Protein AF-A0A847J5F2-F1 (afdb_monomer_lite)

Sequence (152 aa):
MLRPFLDWPKARLVATLSARGATWIEDPSNRDPRFERARFRAAMPMLAELGLDRDRLVATAAAMGRAAAALEREVDALLSRAFVHPAGFLRIAVEDYAASAEEIRLRAAARAIADLGGEAYGPRLAGLEAIDAELTAAGTTAVVRTLGGVRI

Structure (mmCIF, N/CA/C/O backbone):
data_AF-A0A847J5F2-F1
#
_entry.id   AF-A0A847J5F2-F1
#
loop_
_atom_site.group_PDB
_atom_site.id
_atom_site.type_symbol
_atom_site.label_atom_id
_atom_site.label_alt_id
_atom_site.label_comp_id
_atom_site.label_asym_id
_atom_site.label_entity_id
_atom_site.label_seq_id
_atom_site.pdbx_PDB_ins_code
_atom_site.Cartn_x
_atom_site.Cartn_y
_atom_site.Cartn_z
_atom_site.occupancy
_atom_site.B_iso_or_equiv
_atom_site.auth_seq_id
_atom_site.auth_comp_id
_atom_site.auth_asym_id
_atom_site.auth_atom_id
_atom_site.pdbx_PDB_model_num
ATOM 1 N N . MET A 1 1 ? -9.705 -11.588 3.852 1.00 79.00 1 MET A N 1
ATOM 2 C CA . MET A 1 1 ? -10.208 -11.285 5.217 1.00 79.00 1 MET A CA 1
ATOM 3 C C . MET A 1 1 ? -11.349 -10.277 5.120 1.00 79.00 1 MET A C 1
ATOM 5 O O . MET A 1 1 ? -11.181 -9.291 4.417 1.00 79.00 1 MET A O 1
ATOM 9 N N . LEU A 1 2 ? -12.482 -10.501 5.798 1.00 88.44 2 LEU A N 1
ATOM 10 C CA . LEU A 1 2 ? -13.635 -9.581 5.817 1.00 88.44 2 LEU A CA 1
ATOM 11 C C . LEU A 1 2 ? -13.633 -8.707 7.084 1.00 88.44 2 LEU A C 1
ATOM 13 O O . LEU A 1 2 ? -13.210 -9.167 8.143 1.00 88.44 2 LEU A O 1
ATOM 17 N N . ARG A 1 3 ? -14.114 -7.456 6.991 1.00 90.25 3 ARG A N 1
ATOM 18 C CA . ARG A 1 3 ? -14.220 -6.505 8.122 1.00 90.25 3 ARG A CA 1
ATOM 19 C C . ARG A 1 3 ? -15.639 -5.906 8.243 1.00 90.25 3 ARG A C 1
ATOM 21 O O . ARG A 1 3 ? -15.809 -4.708 8.046 1.00 90.25 3 ARG A O 1
ATOM 28 N N . PRO A 1 4 ? -16.666 -6.710 8.571 1.00 91.81 4 PRO A N 1
ATOM 29 C CA . PRO A 1 4 ? -18.079 -6.308 8.476 1.00 91.81 4 PRO A CA 1
ATOM 30 C C . PRO A 1 4 ? -18.499 -5.164 9.416 1.00 91.81 4 PRO A C 1
ATOM 32 O O . PRO A 1 4 ? -19.484 -4.484 9.153 1.00 91.81 4 PRO A O 1
ATOM 35 N N . PHE A 1 5 ? -17.759 -4.931 10.503 1.00 91.00 5 PHE A N 1
ATOM 36 C CA . PHE A 1 5 ? -18.062 -3.881 11.484 1.00 91.00 5 PHE A CA 1
ATOM 37 C C . PHE A 1 5 ? -17.160 -2.647 11.363 1.00 91.00 5 PHE A C 1
ATOM 39 O O . PHE A 1 5 ? -17.134 -1.834 12.283 1.00 91.00 5 PHE A O 1
ATOM 46 N N . LEU A 1 6 ? -16.400 -2.505 10.270 1.00 87.88 6 LEU A N 1
ATOM 47 C CA . LEU A 1 6 ? -15.436 -1.409 10.116 1.00 87.88 6 LEU A CA 1
ATOM 48 C C . LEU A 1 6 ? -16.101 -0.027 10.227 1.00 87.88 6 LEU A C 1
ATOM 50 O O . LEU A 1 6 ? -15.582 0.852 10.912 1.00 87.88 6 LEU A O 1
ATOM 54 N N . ASP A 1 7 ? -17.286 0.117 9.636 1.00 86.56 7 ASP A N 1
ATOM 55 C CA . ASP A 1 7 ? -18.031 1.380 9.611 1.00 86.56 7 ASP A CA 1
ATOM 56 C C . ASP A 1 7 ? -18.902 1.597 10.860 1.00 86.56 7 ASP A C 1
ATOM 58 O O . ASP A 1 7 ? -19.548 2.634 11.019 1.00 86.56 7 ASP A O 1
ATOM 62 N N . TRP A 1 8 ? -18.929 0.634 11.787 1.00 88.88 8 TRP A N 1
ATOM 63 C CA . TRP A 1 8 ? -19.791 0.684 12.964 1.00 88.88 8 TRP A CA 1
ATOM 64 C C . TRP A 1 8 ? -19.041 1.297 14.153 1.00 88.88 8 TRP A C 1
ATOM 66 O O . TRP A 1 8 ? -18.020 0.759 14.592 1.00 88.88 8 TRP A O 1
ATOM 76 N N . PRO A 1 9 ? -19.537 2.399 14.748 1.00 87.31 9 PRO A N 1
ATOM 77 C CA . PRO A 1 9 ? -18.950 2.936 15.970 1.00 87.31 9 PRO A CA 1
ATOM 78 C C . PRO A 1 9 ? -19.018 1.917 17.114 1.00 87.31 9 PRO A C 1
ATOM 80 O O . PRO A 1 9 ? -20.039 1.251 17.300 1.00 87.31 9 PRO A O 1
ATOM 83 N N . LYS A 1 10 ? -17.978 1.866 17.962 1.00 88.69 10 LYS A N 1
ATOM 84 C CA . LYS A 1 10 ? -17.951 0.983 19.146 1.00 88.69 10 LYS A CA 1
ATOM 85 C C . LYS A 1 10 ? -19.187 1.174 20.033 1.00 88.69 10 LYS A C 1
ATOM 87 O O . LYS A 1 10 ? -19.755 0.190 20.491 1.00 88.69 10 LYS A O 1
ATOM 92 N N . ALA A 1 11 ? -19.625 2.419 20.235 1.00 90.81 11 ALA A N 1
ATOM 93 C CA . ALA A 1 11 ? -20.806 2.732 21.040 1.00 90.81 11 ALA A CA 1
ATOM 94 C C . ALA A 1 11 ? -22.076 2.027 20.527 1.00 90.81 11 ALA A C 1
ATOM 96 O O . ALA A 1 11 ? -22.857 1.512 21.322 1.00 90.81 11 ALA A O 1
ATOM 97 N N . ARG A 1 12 ? -22.242 1.919 19.200 1.00 93.50 12 ARG A N 1
ATOM 98 C CA . ARG A 1 12 ? -23.368 1.205 18.582 1.00 93.50 12 ARG A CA 1
ATOM 99 C C . ARG A 1 12 ? -23.299 -0.298 18.848 1.00 93.50 12 ARG A C 1
ATOM 101 O O . ARG A 1 12 ? -24.325 -0.910 19.139 1.00 93.50 12 ARG A O 1
ATOM 108 N N . LEU A 1 13 ? -22.103 -0.885 18.782 1.00 93.75 13 LEU A N 1
ATOM 109 C CA . LEU A 1 13 ? -21.893 -2.303 19.091 1.00 93.75 13 LEU A CA 1
ATOM 110 C C . LEU A 1 13 ? -22.215 -2.599 20.564 1.00 93.75 13 LEU A C 1
ATOM 112 O O . LEU A 1 13 ? -22.959 -3.533 20.846 1.00 93.75 13 LEU A O 1
ATOM 116 N N . VAL A 1 14 ? -21.736 -1.756 21.484 1.00 93.62 14 VAL A N 1
ATOM 117 C CA . VAL A 1 14 ? -22.019 -1.869 22.925 1.00 93.62 14 VAL A CA 1
ATOM 118 C C . VAL A 1 14 ? -23.520 -1.764 23.199 1.00 93.62 14 VAL A C 1
ATOM 120 O O . VAL A 1 14 ? -24.080 -2.656 23.824 1.00 93.62 14 VAL A O 1
ATOM 123 N N . ALA A 1 15 ? -24.198 -0.744 22.661 1.00 94.69 15 ALA A N 1
ATOM 124 C CA . ALA A 1 15 ? -25.644 -0.581 22.830 1.00 94.69 15 ALA A CA 1
ATOM 125 C C . ALA A 1 15 ? -26.440 -1.796 22.312 1.00 94.69 15 ALA A C 1
ATOM 127 O O . ALA A 1 15 ? -27.415 -2.217 22.932 1.00 94.69 15 ALA A O 1
ATOM 128 N N . THR A 1 16 ? -25.992 -2.395 21.205 1.00 95.88 16 THR A N 1
ATOM 129 C CA . THR A 1 16 ? -26.611 -3.590 20.609 1.00 95.88 16 THR A CA 1
ATOM 130 C C . THR A 1 16 ? -26.480 -4.822 21.508 1.00 95.88 16 THR A C 1
ATOM 132 O O . THR A 1 16 ? -27.432 -5.599 21.605 1.00 95.88 16 THR A O 1
ATOM 135 N N . LEU A 1 17 ? -25.320 -5.009 22.150 1.00 95.69 17 LEU A N 1
ATOM 136 C CA . LEU A 1 17 ? -25.081 -6.106 23.094 1.00 95.69 17 LEU A CA 1
ATOM 137 C C . LEU A 1 17 ? -25.862 -5.899 24.394 1.00 95.69 17 LEU A C 1
ATOM 139 O O . LEU A 1 17 ? -26.549 -6.818 24.836 1.00 95.69 17 LEU A O 1
ATOM 143 N N . SER A 1 18 ? -25.848 -4.679 24.939 1.00 95.25 18 SER A N 1
ATOM 144 C CA . SER A 1 18 ? -26.609 -4.328 26.142 1.00 95.25 18 SER A CA 1
ATOM 145 C C . SER A 1 18 ? -28.110 -4.558 25.961 1.00 95.25 18 SER A C 1
ATOM 147 O O . SER A 1 18 ? -28.737 -5.179 26.812 1.00 95.25 18 SER A O 1
ATOM 149 N N . ALA A 1 19 ? -28.686 -4.143 24.826 1.00 97.12 19 ALA A N 1
ATOM 150 C CA . ALA A 1 19 ? -30.103 -4.368 24.519 1.00 97.12 19 ALA A CA 1
ATOM 151 C C . ALA A 1 19 ? -30.478 -5.858 24.403 1.00 97.12 19 ALA A C 1
ATOM 153 O O . ALA A 1 19 ? -31.644 -6.214 24.537 1.00 97.12 19 ALA A O 1
ATOM 154 N N . ARG A 1 20 ? -29.496 -6.731 24.152 1.00 96.94 20 ARG A N 1
ATOM 155 C CA . ARG A 1 20 ? -29.661 -8.190 24.083 1.00 96.94 20 ARG A CA 1
ATOM 156 C C . ARG A 1 20 ? -29.317 -8.901 25.395 1.00 96.94 20 ARG A C 1
ATOM 158 O O . ARG A 1 20 ? -29.372 -10.124 25.431 1.00 96.94 20 ARG A O 1
ATOM 165 N N . GLY A 1 21 ? -28.922 -8.168 26.439 1.00 96.50 21 GLY A N 1
ATOM 166 C CA . GLY A 1 21 ? -28.442 -8.755 27.693 1.00 96.50 21 GLY A CA 1
ATOM 167 C C . GLY A 1 21 ? -27.151 -9.568 27.540 1.00 96.50 21 GLY A C 1
ATOM 168 O O . GLY A 1 21 ? -26.841 -10.388 28.399 1.00 96.50 21 GLY A O 1
ATOM 169 N N . ALA A 1 22 ? -26.403 -9.374 26.449 1.00 96.00 22 ALA A N 1
ATOM 170 C CA . ALA A 1 22 ? -25.159 -10.088 26.199 1.00 96.00 22 ALA A CA 1
ATOM 171 C C . ALA A 1 22 ? -23.996 -9.400 26.925 1.00 96.00 22 ALA A C 1
ATOM 173 O O . ALA A 1 22 ? -23.774 -8.199 26.759 1.00 96.00 22 ALA A O 1
ATOM 174 N N . THR A 1 23 ? -23.230 -10.169 27.696 1.00 93.69 23 THR A N 1
ATOM 175 C CA . THR A 1 23 ? -21.992 -9.706 28.331 1.00 93.69 23 THR A CA 1
ATOM 176 C C . THR A 1 23 ? -20.790 -9.931 27.412 1.00 93.69 23 THR A C 1
ATOM 178 O O . THR A 1 23 ? -20.842 -10.709 26.458 1.00 93.69 23 THR A O 1
ATOM 181 N N . TRP A 1 24 ? -19.690 -9.227 27.675 1.00 92.00 24 TRP A N 1
ATOM 182 C CA . TRP A 1 24 ? -18.433 -9.380 26.944 1.00 92.00 24 TRP A CA 1
ATOM 183 C C . TRP A 1 24 ? -17.242 -9.301 27.895 1.00 92.00 24 TRP A C 1
ATOM 185 O O . TRP A 1 24 ? -17.337 -8.767 29.000 1.00 92.00 24 TRP A O 1
ATOM 195 N N . ILE A 1 25 ? -16.107 -9.825 27.441 1.00 93.44 25 ILE A N 1
ATOM 196 C CA . ILE A 1 25 ? -14.839 -9.780 28.169 1.00 93.44 25 ILE A CA 1
ATOM 197 C C . ILE A 1 25 ? -14.082 -8.515 27.752 1.00 93.44 25 ILE A C 1
ATOM 199 O O . ILE A 1 25 ? -13.928 -8.243 26.558 1.00 93.44 25 ILE A O 1
ATOM 203 N N . GLU A 1 26 ? -13.591 -7.743 28.722 1.00 88.75 26 GLU A N 1
ATOM 204 C CA . GLU A 1 26 ? -12.630 -6.670 28.457 1.00 88.75 26 GLU A CA 1
ATOM 205 C C . GLU A 1 26 ? -11.201 -7.202 28.561 1.00 88.75 26 GLU A C 1
ATOM 207 O O . GLU A 1 26 ? -10.744 -7.571 29.638 1.00 88.75 26 GLU A O 1
ATOM 212 N N . ASP A 1 27 ? -10.478 -7.217 27.441 1.00 89.19 27 ASP A N 1
ATOM 213 C CA . ASP A 1 27 ? -9.054 -7.553 27.433 1.00 89.19 27 ASP A CA 1
ATOM 214 C C . ASP A 1 27 ? -8.226 -6.389 28.032 1.00 89.19 27 ASP A C 1
ATOM 216 O O . ASP A 1 27 ? -8.287 -5.276 27.480 1.00 89.19 27 ASP A O 1
ATOM 220 N N . PRO A 1 28 ? -7.443 -6.617 29.112 1.00 87.75 28 PRO A N 1
ATOM 221 C CA . PRO A 1 28 ? -6.591 -5.608 29.749 1.00 87.75 28 PRO A CA 1
ATOM 222 C C . PRO A 1 28 ? -5.591 -4.933 28.802 1.00 87.75 28 PRO A C 1
ATOM 224 O O . PRO A 1 28 ? -5.281 -3.752 28.977 1.00 87.75 28 PRO A O 1
ATOM 227 N N . SER A 1 29 ? -5.132 -5.633 27.757 1.00 87.38 29 SER A N 1
ATOM 228 C CA . SER A 1 29 ? -4.183 -5.096 26.771 1.00 87.38 29 SER A CA 1
ATOM 229 C C . SER A 1 29 ? -4.726 -3.863 26.035 1.00 87.38 29 SER A C 1
ATOM 231 O O . SER A 1 29 ? -3.961 -3.009 25.587 1.00 87.38 29 SER A O 1
ATOM 233 N N . ASN A 1 30 ? -6.055 -3.692 25.978 1.00 86.50 30 ASN A N 1
ATOM 234 C CA . ASN A 1 30 ? -6.704 -2.532 25.361 1.00 86.50 30 ASN A CA 1
ATOM 235 C C . ASN A 1 30 ? -6.345 -1.189 26.007 1.00 86.50 30 ASN A C 1
ATOM 237 O O . ASN A 1 30 ? -6.601 -0.150 25.386 1.00 86.50 30 ASN A O 1
ATOM 241 N N . ARG A 1 31 ? -5.848 -1.208 27.249 1.00 87.56 31 ARG A N 1
ATOM 242 C CA . ARG A 1 31 ? -5.492 -0.023 28.041 1.00 87.56 31 ARG A CA 1
ATOM 243 C C . ARG A 1 31 ? -4.013 -0.000 28.440 1.00 87.56 31 ARG A C 1
ATOM 245 O O . ARG A 1 31 ? -3.600 0.917 29.139 1.00 87.56 31 ARG A O 1
ATOM 252 N N . ASP A 1 32 ? -3.223 -0.982 28.011 1.00 94.00 32 ASP A N 1
ATOM 253 C CA . ASP A 1 32 ? -1.821 -1.107 28.403 1.00 94.00 32 ASP A CA 1
ATOM 254 C C . ASP A 1 32 ? -0.919 -0.199 27.536 1.00 94.00 32 ASP A C 1
ATOM 256 O O . ASP A 1 32 ? -0.785 -0.440 26.331 1.00 94.00 32 ASP A O 1
ATOM 260 N N . PRO A 1 33 ? -0.269 0.832 28.117 1.00 92.69 33 PRO A N 1
ATOM 261 C CA . PRO A 1 33 ? 0.509 1.831 27.377 1.00 92.69 33 PRO A CA 1
ATOM 262 C C . PRO A 1 33 ? 1.788 1.276 26.728 1.00 92.69 33 PRO A C 1
ATOM 264 O O . PRO A 1 33 ? 2.424 1.973 25.927 1.00 92.69 33 PRO A O 1
ATOM 267 N N . ARG A 1 34 ? 2.171 0.025 27.024 1.00 93.94 34 ARG A N 1
ATOM 268 C CA . ARG A 1 34 ? 3.238 -0.672 26.292 1.00 93.94 34 ARG A CA 1
ATOM 269 C C . ARG A 1 34 ? 2.871 -0.856 24.819 1.00 93.94 34 ARG A C 1
ATOM 271 O O . ARG A 1 34 ? 3.758 -0.807 23.968 1.00 93.94 34 ARG A O 1
ATOM 278 N N . PHE A 1 35 ? 1.580 -0.986 24.505 1.00 92.19 35 PHE A N 1
ATOM 279 C CA . PHE A 1 35 ? 1.091 -1.129 23.137 1.00 92.19 35 PHE A CA 1
ATOM 280 C C . PHE A 1 35 ? 0.749 0.224 22.511 1.00 92.19 35 PHE A C 1
ATOM 282 O O . PHE A 1 35 ? -0.001 1.032 23.061 1.00 92.19 35 PHE A O 1
ATOM 289 N N . GLU A 1 36 ? 1.236 0.441 21.292 1.00 92.75 36 GLU A N 1
ATOM 290 C CA . GLU A 1 36 ? 1.036 1.680 20.539 1.00 92.75 36 GLU A CA 1
ATOM 291 C C . GLU A 1 36 ? -0.447 2.037 20.367 1.00 92.75 36 GLU A C 1
ATOM 293 O O . GLU A 1 36 ? -0.851 3.173 20.608 1.00 92.75 36 GLU A O 1
ATOM 298 N N . ARG A 1 37 ? -1.294 1.048 20.059 1.00 90.75 37 ARG A N 1
ATOM 299 C CA . ARG A 1 37 ? -2.742 1.246 19.904 1.00 90.75 37 ARG A CA 1
ATOM 300 C C . ARG A 1 37 ? -3.411 1.814 21.161 1.00 90.75 37 ARG A C 1
ATOM 302 O O . ARG A 1 37 ? -4.334 2.621 21.037 1.00 90.75 37 ARG A O 1
ATOM 309 N N . ALA A 1 38 ? -2.982 1.394 22.352 1.00 92.75 38 ALA A N 1
ATOM 310 C CA . ALA A 1 38 ? -3.517 1.918 23.606 1.00 92.75 38 ALA A CA 1
ATOM 311 C C . ALA A 1 38 ? -3.082 3.375 23.816 1.00 92.75 38 ALA A C 1
ATOM 313 O O . ALA A 1 38 ? -3.920 4.213 24.151 1.00 92.75 38 ALA A O 1
ATOM 314 N N . ARG A 1 39 ? -1.815 3.697 23.515 1.00 93.88 39 ARG A N 1
ATOM 315 C CA . ARG A 1 39 ? -1.301 5.077 23.557 1.00 93.88 39 ARG A CA 1
ATOM 316 C C . ARG A 1 39 ? -2.063 6.002 22.607 1.00 93.88 39 ARG A C 1
ATOM 318 O O . ARG A 1 39 ? -2.529 7.051 23.035 1.00 93.88 39 ARG A O 1
ATOM 325 N N . PHE A 1 40 ? -2.272 5.592 21.354 1.00 92.00 40 PHE A N 1
ATOM 326 C CA . PHE A 1 40 ? -3.041 6.382 20.383 1.00 92.00 40 PHE A CA 1
ATOM 327 C C . PHE A 1 40 ? -4.495 6.586 20.811 1.00 92.00 40 PHE A C 1
ATOM 329 O O . PHE A 1 40 ? -5.023 7.686 20.674 1.00 92.00 40 PHE A O 1
ATOM 336 N N . ARG A 1 41 ? -5.154 5.558 21.367 1.00 89.56 41 ARG A N 1
ATOM 337 C CA . ARG A 1 41 ? -6.506 5.725 21.929 1.00 89.56 41 ARG A CA 1
ATOM 338 C C . ARG A 1 41 ? -6.533 6.751 23.054 1.00 89.56 41 ARG A C 1
ATOM 340 O O . ARG A 1 41 ? -7.451 7.563 23.081 1.00 89.56 41 ARG A O 1
ATOM 347 N N . ALA A 1 42 ? -5.566 6.693 23.966 1.00 92.19 42 ALA A N 1
ATOM 348 C CA . ALA A 1 42 ? -5.477 7.629 25.081 1.00 92.19 42 ALA A CA 1
ATOM 349 C C . ALA A 1 42 ? -5.212 9.068 24.605 1.00 92.19 42 ALA A C 1
ATOM 351 O O . ALA A 1 42 ? -5.760 10.001 25.177 1.00 92.19 42 ALA A O 1
ATOM 352 N N . ALA A 1 43 ? -4.438 9.242 23.529 1.00 93.56 43 ALA A N 1
ATOM 353 C CA . ALA A 1 43 ? -4.149 10.544 22.927 1.00 93.56 43 ALA A CA 1
ATOM 354 C C . ALA A 1 43 ? -5.284 11.101 22.043 1.00 93.56 43 ALA A C 1
ATOM 356 O O . ALA A 1 43 ? -5.262 12.280 21.697 1.00 93.56 43 ALA A O 1
ATOM 357 N N . MET A 1 44 ? -6.276 10.286 21.668 1.00 91.56 44 MET A N 1
ATOM 358 C CA . MET A 1 44 ? -7.322 10.673 20.713 1.00 91.56 44 MET A CA 1
ATOM 359 C C . MET A 1 44 ? -8.126 11.925 21.113 1.00 91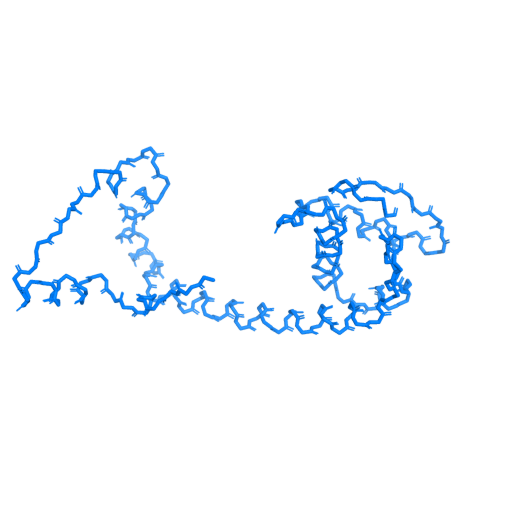.56 44 MET A C 1
ATOM 361 O O . MET A 1 44 ? -8.401 12.725 20.223 1.00 91.56 44 MET A O 1
ATOM 365 N N . PRO A 1 45 ? -8.486 12.154 22.395 1.00 93.25 45 PRO A N 1
ATOM 366 C CA . PRO A 1 45 ? -9.159 13.391 22.797 1.00 93.25 45 PRO A CA 1
ATOM 367 C C . PRO A 1 45 ? -8.320 14.642 22.498 1.00 93.25 45 PRO A C 1
ATOM 369 O O . PRO A 1 45 ? -8.818 15.575 21.881 1.00 93.25 45 PRO A O 1
ATOM 372 N N . MET A 1 46 ? -7.025 14.615 22.829 1.00 95.69 46 MET A N 1
ATOM 373 C CA . MET A 1 46 ? -6.092 15.712 22.541 1.00 95.69 46 MET A CA 1
ATOM 374 C C . MET A 1 46 ? -5.91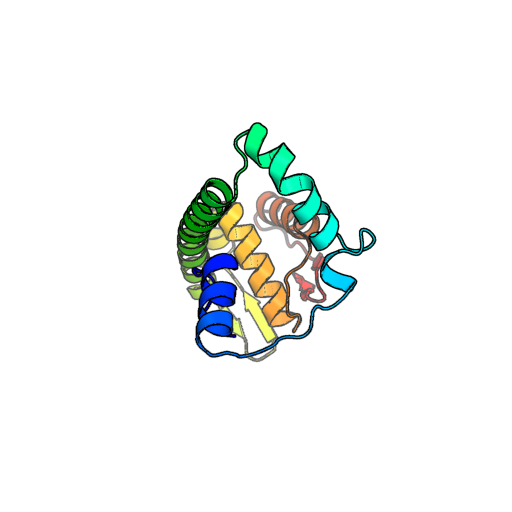4 15.923 21.029 1.00 95.69 46 MET A C 1
ATOM 376 O O . MET A 1 46 ? -5.872 17.051 20.551 1.00 95.69 46 MET A O 1
ATOM 380 N N . LEU A 1 47 ? -5.835 14.842 20.246 1.00 93.88 47 LEU A N 1
ATOM 381 C CA . LEU A 1 47 ? -5.770 14.937 18.784 1.00 93.88 47 LEU A CA 1
ATOM 382 C C . LEU A 1 47 ? -7.054 15.538 18.193 1.00 93.88 47 LEU A C 1
ATOM 384 O O . LEU A 1 47 ? -6.979 16.322 17.248 1.00 93.88 47 LEU A O 1
ATOM 388 N N . ALA A 1 48 ? -8.217 15.218 18.762 1.00 94.31 48 ALA A N 1
ATOM 389 C CA . ALA A 1 48 ? -9.492 15.783 18.336 1.00 94.31 48 ALA A CA 1
ATOM 390 C C . ALA A 1 48 ? -9.565 17.300 18.583 1.00 94.31 48 ALA A C 1
ATOM 392 O O . ALA A 1 48 ? -10.054 18.020 17.717 1.00 94.31 48 ALA A O 1
ATOM 393 N N . GLU A 1 49 ? -9.008 17.803 19.691 1.00 95.12 49 GLU A N 1
ATOM 394 C CA . GLU A 1 49 ? -8.887 19.251 19.951 1.00 95.12 49 GLU A CA 1
ATOM 395 C C . GLU A 1 49 ? -8.029 19.971 18.895 1.00 95.12 49 GLU A C 1
ATOM 397 O O . GLU A 1 49 ? -8.280 21.129 18.568 1.00 95.12 49 GLU A O 1
ATOM 402 N N . LEU A 1 50 ? -7.064 19.266 18.296 1.00 94.50 50 LEU A N 1
ATOM 403 C CA . LEU A 1 50 ? -6.240 19.750 17.182 1.00 94.50 50 LEU A CA 1
ATOM 404 C C . LEU A 1 50 ? -6.887 19.517 15.801 1.00 94.50 50 LEU A C 1
ATOM 406 O O . LEU A 1 50 ? -6.262 19.749 14.764 1.00 94.50 50 LEU A O 1
ATOM 410 N N . GLY A 1 51 ? -8.132 19.036 15.762 1.00 92.62 51 GLY A N 1
ATOM 411 C CA . GLY A 1 51 ? -8.873 18.760 14.534 1.00 92.62 51 GLY A CA 1
ATOM 412 C C . GLY A 1 51 ? -8.466 17.467 13.823 1.00 92.62 51 GLY A C 1
ATOM 413 O O . GLY A 1 51 ? -8.739 17.336 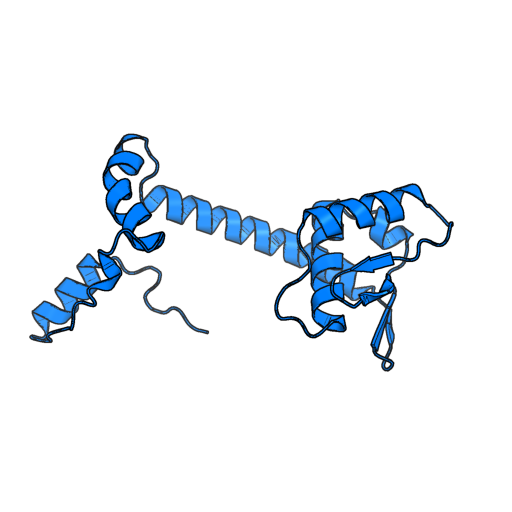12.630 1.00 92.62 51 GLY A O 1
ATOM 414 N N . LEU A 1 52 ? -7.812 16.527 14.513 1.00 93.06 52 LEU A N 1
ATOM 415 C CA . LEU A 1 52 ? -7.503 15.165 14.054 1.00 93.06 52 LEU A CA 1
ATOM 416 C C . LEU A 1 52 ? -8.442 14.147 14.716 1.00 93.06 52 LEU A C 1
ATOM 418 O O . LEU A 1 52 ? -8.011 13.164 15.321 1.00 93.06 52 LEU A O 1
ATOM 422 N N . ASP A 1 53 ? -9.743 14.406 14.628 1.00 91.75 53 ASP A N 1
ATOM 423 C CA . ASP A 1 53 ? -10.755 13.502 15.155 1.00 91.75 53 ASP A CA 1
ATOM 424 C C . ASP A 1 53 ? -10.911 12.224 14.308 1.00 91.75 53 ASP A C 1
ATOM 426 O O . ASP A 1 53 ? -10.356 12.060 13.214 1.00 91.75 53 ASP A O 1
ATOM 430 N N . ARG A 1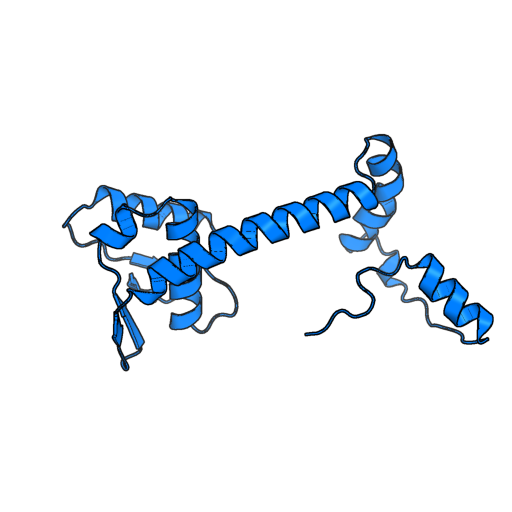 54 ? -11.700 11.285 14.839 1.00 87.12 54 ARG A N 1
ATOM 431 C CA . ARG A 1 54 ? -11.994 10.007 14.185 1.00 87.12 54 ARG A CA 1
ATOM 432 C C . ARG A 1 54 ? -12.571 10.192 12.783 1.00 87.12 54 ARG A C 1
ATOM 434 O O . ARG A 1 54 ? -12.178 9.452 11.884 1.00 87.12 54 ARG A O 1
ATOM 441 N N . ASP A 1 55 ? -13.522 11.101 12.609 1.00 88.75 55 ASP A N 1
ATOM 442 C CA . ASP A 1 55 ? -14.280 11.214 11.365 1.00 88.75 55 ASP A CA 1
ATOM 443 C C . ASP A 1 55 ? -13.392 11.788 10.257 1.00 88.75 55 ASP A C 1
ATOM 445 O O . ASP A 1 55 ? -13.399 11.277 9.134 1.00 88.75 55 ASP A O 1
ATOM 449 N N . ARG A 1 56 ? -12.517 12.745 10.592 1.00 92.00 56 ARG A N 1
ATOM 450 C CA . ARG A 1 56 ? -11.485 13.248 9.684 1.00 92.00 56 ARG A CA 1
ATOM 451 C C . ARG A 1 56 ? -10.479 12.166 9.308 1.00 92.00 56 ARG A C 1
ATOM 453 O O . ARG A 1 56 ? -10.192 12.008 8.125 1.00 92.00 56 ARG A O 1
ATOM 460 N N . LEU A 1 57 ? -9.981 11.385 10.271 1.00 91.12 57 LEU A N 1
ATOM 461 C CA . LEU A 1 57 ? -9.055 10.278 9.988 1.00 91.12 57 LEU A CA 1
ATOM 462 C C . LEU A 1 57 ? -9.690 9.218 9.074 1.00 91.12 57 LEU A C 1
ATOM 464 O O . LEU A 1 57 ? -9.039 8.735 8.147 1.00 91.12 57 LEU A O 1
ATOM 468 N N . VAL A 1 58 ? -10.967 8.885 9.289 1.00 90.38 58 VAL A N 1
ATOM 469 C CA . VAL A 1 58 ? -11.725 7.963 8.425 1.00 90.38 58 VAL A CA 1
ATOM 470 C C . VAL A 1 58 ? -11.902 8.546 7.021 1.00 90.38 58 VAL A C 1
ATOM 472 O O . VAL A 1 58 ? -11.651 7.847 6.038 1.00 90.38 58 VAL A O 1
ATOM 475 N N . ALA A 1 59 ? -12.277 9.822 6.902 1.00 92.44 59 ALA A N 1
ATOM 476 C CA . ALA A 1 59 ? -12.429 10.490 5.612 1.00 92.44 59 ALA A CA 1
ATOM 477 C C . ALA A 1 59 ? -11.103 10.550 4.834 1.00 92.44 59 ALA A C 1
ATOM 479 O O . ALA A 1 59 ? -11.076 10.249 3.637 1.00 92.44 59 ALA A O 1
ATOM 480 N N . THR A 1 60 ? -9.995 10.864 5.514 1.00 95.50 60 THR A N 1
ATOM 481 C CA . THR A 1 60 ? -8.645 10.835 4.938 1.00 95.50 60 THR A CA 1
ATOM 482 C C . THR A 1 60 ? -8.276 9.428 4.479 1.00 95.50 60 THR A C 1
ATOM 484 O O . THR A 1 60 ? -7.858 9.264 3.336 1.00 95.50 60 THR A O 1
ATOM 487 N N . ALA A 1 61 ? -8.495 8.399 5.303 1.00 93.88 61 ALA A N 1
ATOM 488 C CA . ALA A 1 61 ? -8.224 7.014 4.921 1.00 93.88 61 ALA A CA 1
ATOM 489 C C . ALA A 1 61 ? -9.038 6.585 3.687 1.00 93.88 61 ALA A C 1
ATOM 491 O O . ALA A 1 61 ? -8.497 5.951 2.783 1.00 93.88 61 ALA A O 1
ATOM 492 N N . ALA A 1 62 ? -10.312 6.979 3.596 1.00 93.44 62 ALA A N 1
ATOM 493 C CA . ALA A 1 62 ? -11.145 6.708 2.426 1.00 93.44 62 ALA A CA 1
ATOM 494 C C . ALA A 1 62 ? -10.642 7.439 1.168 1.00 93.44 62 ALA A C 1
ATOM 496 O O . ALA A 1 62 ? -10.629 6.860 0.080 1.00 93.44 62 ALA A O 1
ATOM 497 N N . ALA A 1 63 ? -10.210 8.698 1.296 1.00 97.06 63 ALA A N 1
ATOM 498 C CA . ALA A 1 63 ? -9.620 9.455 0.194 1.00 97.06 63 ALA A CA 1
ATOM 499 C C . ALA A 1 63 ? -8.300 8.833 -0.288 1.00 97.06 63 ALA A C 1
ATOM 501 O O . ALA A 1 63 ? -8.131 8.620 -1.489 1.00 97.06 63 ALA A O 1
ATOM 502 N N . MET A 1 64 ? -7.413 8.461 0.639 1.00 97.38 64 MET A N 1
ATOM 503 C CA . MET A 1 64 ? -6.166 7.758 0.330 1.00 97.38 64 MET A CA 1
ATOM 504 C C . MET A 1 64 ? -6.428 6.386 -0.294 1.00 97.38 64 MET A C 1
ATOM 506 O O . MET A 1 64 ? -5.738 6.012 -1.233 1.00 97.38 64 MET A O 1
ATOM 510 N N . GLY A 1 65 ? -7.458 5.664 0.157 1.00 96.19 65 GLY A N 1
ATOM 511 C CA . GLY A 1 65 ?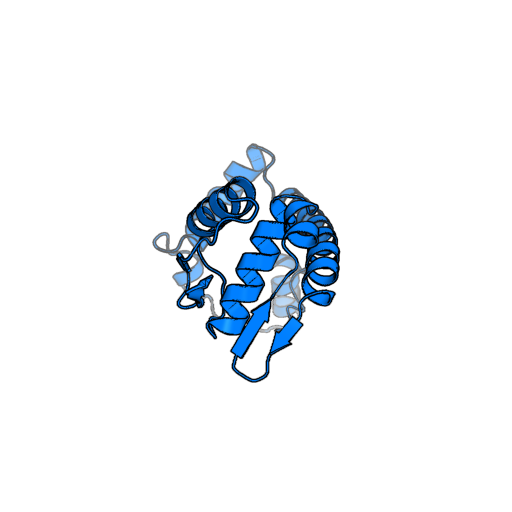 -7.878 4.401 -0.447 1.00 96.19 65 GLY A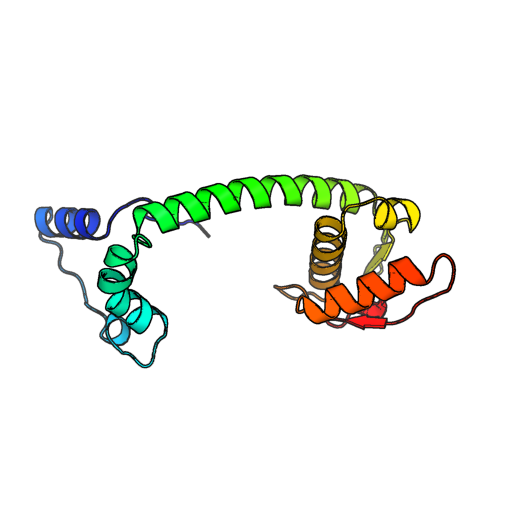 CA 1
ATOM 512 C C . GLY A 1 65 ? -8.306 4.558 -1.908 1.00 96.19 65 GLY A C 1
ATOM 513 O O . GLY A 1 65 ? -7.901 3.762 -2.751 1.00 96.19 65 GLY A O 1
ATOM 514 N N . ARG A 1 66 ? -9.061 5.616 -2.243 1.00 96.88 66 ARG A N 1
ATOM 515 C CA . ARG A 1 66 ? -9.417 5.925 -3.642 1.00 96.88 66 ARG A CA 1
ATOM 516 C C . ARG A 1 66 ? -8.193 6.273 -4.489 1.00 96.88 66 ARG A C 1
ATOM 518 O O . ARG A 1 66 ? -8.105 5.811 -5.623 1.00 96.88 66 ARG A O 1
ATOM 525 N N . ALA A 1 67 ? -7.266 7.064 -3.945 1.00 97.50 67 ALA A N 1
ATOM 526 C CA . ALA A 1 67 ? -6.022 7.414 -4.627 1.00 97.50 67 ALA A CA 1
ATOM 527 C C . ALA A 1 67 ? -5.147 6.174 -4.866 1.00 97.50 67 ALA A C 1
ATOM 529 O O . ALA A 1 67 ? -4.727 5.930 -5.993 1.00 97.50 67 ALA A O 1
ATOM 530 N N . ALA A 1 68 ? -4.959 5.339 -3.842 1.00 96.62 68 ALA A N 1
ATOM 531 C CA . ALA A 1 68 ? -4.234 4.080 -3.952 1.00 96.62 68 ALA A CA 1
ATOM 532 C C . ALA A 1 68 ? -4.864 3.167 -5.010 1.00 96.62 68 ALA A C 1
ATOM 534 O O . ALA A 1 68 ? -4.160 2.694 -5.888 1.00 96.62 68 ALA A O 1
ATOM 535 N N . ALA A 1 69 ? -6.190 2.999 -5.007 1.00 97.12 69 ALA A N 1
ATOM 536 C CA . ALA A 1 69 ? -6.880 2.197 -6.017 1.00 97.12 69 ALA A CA 1
ATOM 537 C C . ALA A 1 69 ? -6.713 2.738 -7.448 1.00 97.12 69 ALA A C 1
ATOM 539 O O . ALA A 1 69 ? -6.822 1.973 -8.401 1.00 97.12 69 ALA A O 1
ATOM 540 N N . ALA A 1 70 ? -6.496 4.046 -7.623 1.00 97.62 70 ALA A N 1
ATOM 541 C CA . ALA A 1 70 ? -6.167 4.617 -8.924 1.00 97.62 70 ALA A CA 1
ATOM 542 C C . ALA A 1 70 ? -4.737 4.276 -9.352 1.00 97.62 70 ALA A C 1
ATOM 544 O O . ALA A 1 70 ? -4.548 3.830 -10.477 1.00 97.62 70 ALA A O 1
ATOM 545 N N . LEU A 1 71 ? -3.771 4.409 -8.441 1.00 97.88 71 LEU A N 1
ATOM 546 C CA . LEU A 1 71 ? -2.377 4.038 -8.687 1.00 97.88 71 LEU A CA 1
ATOM 547 C C . LEU A 1 71 ? -2.232 2.542 -8.989 1.00 97.88 71 LEU A C 1
ATOM 549 O O . LEU A 1 71 ? -1.534 2.185 -9.929 1.00 97.88 71 LEU A O 1
ATOM 553 N N . GLU A 1 72 ? -2.939 1.670 -8.263 1.00 97.44 72 GLU A N 1
ATOM 554 C CA . GLU A 1 72 ? -2.891 0.221 -8.507 1.00 97.44 72 GLU A CA 1
ATOM 555 C C . GLU A 1 72 ? -3.338 -0.155 -9.927 1.00 97.44 72 GLU A C 1
ATOM 557 O O . GLU A 1 72 ? -2.773 -1.073 -10.509 1.00 97.44 72 GLU A O 1
ATOM 562 N N . ARG A 1 73 ? -4.277 0.584 -10.538 1.00 98.19 73 ARG A N 1
ATOM 563 C CA . ARG A 1 73 ? -4.664 0.334 -11.939 1.00 98.19 73 ARG A CA 1
ATOM 564 C C . ARG A 1 73 ? -3.533 0.625 -12.920 1.00 98.19 73 ARG A C 1
ATOM 566 O O . ARG A 1 73 ? -3.375 -0.102 -13.895 1.00 98.19 73 ARG A O 1
ATOM 573 N N . GLU A 1 74 ? -2.746 1.663 -12.665 1.00 98.25 74 GLU A N 1
ATOM 574 C CA . GLU A 1 74 ? -1.586 1.997 -13.496 1.00 98.25 74 GLU A CA 1
ATOM 575 C C . GLU A 1 74 ? -0.443 0.993 -13.278 1.00 98.25 74 GLU A C 1
ATOM 577 O O . GLU A 1 74 ? 0.223 0.590 -14.230 1.00 98.25 74 GLU A O 1
ATOM 582 N N . VAL A 1 75 ? -0.262 0.517 -12.040 1.00 98.12 75 VAL A N 1
ATOM 583 C CA . VAL A 1 75 ? 0.673 -0.577 -11.720 1.00 98.12 75 VAL A CA 1
ATOM 584 C C . VAL A 1 75 ? 0.268 -1.865 -12.442 1.00 98.12 75 VAL A C 1
ATOM 586 O O . VAL A 1 75 ? 1.117 -2.529 -13.041 1.00 98.12 75 VAL A O 1
ATOM 589 N N . ASP A 1 76 ? -1.023 -2.204 -12.438 1.00 98.00 76 ASP A N 1
ATOM 590 C CA . ASP A 1 76 ? -1.574 -3.331 -13.193 1.00 98.00 76 ASP A CA 1
ATOM 591 C C . ASP A 1 76 ? -1.339 -3.176 -14.692 1.00 98.00 76 ASP A C 1
ATOM 593 O O . ASP A 1 76 ? -0.898 -4.123 -15.343 1.00 98.00 76 ASP A O 1
ATOM 597 N N . ALA A 1 77 ? -1.569 -1.982 -15.239 1.00 97.88 77 ALA A N 1
ATOM 598 C CA . ALA A 1 77 ? -1.329 -1.701 -16.646 1.00 97.88 77 ALA A CA 1
ATOM 599 C C . ALA A 1 77 ? 0.149 -1.885 -17.024 1.00 97.88 77 ALA A C 1
ATOM 601 O O . ALA A 1 77 ? 0.430 -2.518 -18.043 1.00 97.88 77 ALA A O 1
ATOM 602 N N . LEU A 1 78 ? 1.090 -1.407 -16.203 1.00 97.75 78 LEU A N 1
ATOM 603 C CA . LEU A 1 78 ? 2.524 -1.602 -16.430 1.00 97.75 78 LEU A CA 1
ATOM 604 C C . LEU A 1 78 ? 2.907 -3.086 -16.365 1.00 97.75 78 LEU A C 1
ATOM 606 O O . LEU A 1 78 ? 3.525 -3.614 -17.289 1.00 97.75 78 LEU A O 1
ATOM 610 N N . LEU A 1 79 ? 2.505 -3.787 -15.304 1.00 96.69 79 LEU A N 1
ATOM 611 C CA . LEU A 1 79 ? 2.871 -5.191 -15.113 1.00 96.69 79 LEU A CA 1
ATOM 612 C C . LEU A 1 79 ? 2.158 -6.141 -16.081 1.00 96.69 79 LEU A C 1
ATOM 614 O O . LEU A 1 79 ? 2.697 -7.202 -16.380 1.00 96.69 79 LEU A O 1
ATOM 618 N N . SER A 1 80 ? 1.011 -5.758 -16.650 1.00 96.25 80 SER A N 1
ATOM 619 C CA . SER A 1 80 ? 0.353 -6.530 -17.715 1.00 96.25 80 SER A CA 1
ATOM 620 C C . SER A 1 80 ? 1.185 -6.625 -19.001 1.00 96.25 80 SER A C 1
ATOM 622 O O . SER A 1 80 ? 0.984 -7.541 -19.795 1.00 96.25 80 SER A O 1
ATOM 624 N N . ARG A 1 81 ? 2.139 -5.702 -19.197 1.00 95.56 81 ARG A N 1
ATOM 625 C CA . ARG A 1 81 ? 3.092 -5.705 -20.319 1.00 95.56 81 ARG A CA 1
ATOM 626 C C . ARG A 1 81 ? 4.348 -6.523 -20.021 1.00 95.56 81 ARG A C 1
ATOM 628 O O . ARG A 1 81 ? 5.181 -6.707 -20.905 1.00 95.56 81 ARG A O 1
ATOM 635 N N . ALA A 1 82 ? 4.509 -6.997 -18.785 1.00 96.06 82 ALA A N 1
ATOM 636 C CA . ALA A 1 82 ? 5.673 -7.769 -18.394 1.00 96.06 82 ALA A CA 1
ATOM 637 C C . ALA A 1 82 ? 5.641 -9.167 -19.024 1.00 96.06 82 ALA A C 1
ATOM 639 O O . ALA A 1 82 ? 4.626 -9.865 -19.017 1.00 96.06 82 ALA A O 1
ATOM 640 N N . PHE A 1 83 ? 6.794 -9.622 -19.506 1.00 96.44 83 PHE A N 1
ATOM 641 C CA . PHE A 1 83 ? 6.991 -11.017 -19.867 1.00 96.44 83 PHE A CA 1
ATOM 642 C C . PHE A 1 83 ? 7.300 -11.826 -18.607 1.00 96.44 83 PHE A C 1
ATOM 644 O O . PHE A 1 83 ? 8.350 -11.628 -17.998 1.00 96.44 83 PHE A O 1
ATOM 651 N N . VAL A 1 84 ? 6.417 -12.753 -18.236 1.00 95.12 84 VAL A N 1
ATOM 652 C CA . VAL A 1 84 ? 6.615 -13.667 -17.101 1.00 95.12 84 VAL A CA 1
ATOM 653 C C . VAL A 1 84 ? 7.065 -15.029 -17.620 1.00 95.12 84 VAL A C 1
ATOM 655 O O . VAL A 1 84 ? 6.390 -15.647 -18.442 1.00 95.12 84 VAL A O 1
ATOM 658 N N . HIS A 1 85 ? 8.208 -15.509 -17.137 1.00 94.75 85 HIS A N 1
ATOM 659 C CA . HIS A 1 85 ? 8.785 -16.779 -17.556 1.00 94.75 85 HIS A CA 1
ATOM 660 C C . HIS A 1 85 ? 8.521 -17.886 -16.518 1.00 94.75 85 HIS A C 1
ATOM 662 O O . HIS A 1 85 ? 8.747 -17.658 -15.327 1.00 94.75 85 HIS A O 1
ATOM 668 N N . PRO A 1 86 ? 8.162 -19.120 -16.934 1.00 91.81 86 PRO A N 1
ATOM 669 C CA . PRO A 1 86 ? 7.915 -20.243 -16.017 1.00 91.81 86 PRO A CA 1
ATOM 670 C C . PRO A 1 86 ? 9.089 -20.610 -15.099 1.00 91.81 86 PRO A C 1
ATOM 672 O O . PRO A 1 86 ? 8.893 -21.219 -14.056 1.00 91.81 86 PRO A O 1
ATOM 675 N N . ALA A 1 87 ? 10.313 -20.227 -15.470 1.00 91.69 87 ALA A N 1
ATOM 676 C CA . ALA A 1 87 ? 11.508 -20.406 -14.636 1.00 91.69 87 ALA A CA 1
ATOM 677 C C . ALA A 1 87 ? 11.620 -19.409 -13.462 1.00 91.69 87 ALA A C 1
ATOM 679 O O . ALA A 1 87 ? 12.668 -19.360 -12.826 1.00 91.69 87 ALA A O 1
ATOM 680 N N . GLY A 1 88 ? 10.587 -18.604 -13.189 1.00 89.12 88 GLY A N 1
ATOM 681 C CA . GLY A 1 88 ? 10.542 -17.729 -12.015 1.00 89.12 88 GLY A CA 1
ATOM 682 C C . GLY A 1 88 ? 11.273 -16.399 -12.196 1.00 89.12 88 GLY A C 1
ATOM 683 O O . GLY A 1 88 ? 11.934 -15.932 -11.276 1.00 89.12 88 GLY A O 1
ATOM 684 N N . PHE A 1 89 ? 11.182 -15.785 -13.377 1.00 93.81 89 PHE A N 1
ATOM 685 C CA . PHE A 1 89 ? 11.621 -14.401 -13.583 1.00 93.81 89 PHE A CA 1
ATOM 686 C C . PHE A 1 89 ? 10.609 -13.637 -14.432 1.00 93.81 89 PHE A C 1
ATOM 688 O O . PHE A 1 89 ? 9.856 -14.237 -15.202 1.00 93.81 89 PHE A O 1
ATOM 695 N N . LEU A 1 90 ? 10.634 -12.310 -14.335 1.00 95.19 90 LEU A N 1
ATOM 696 C CA . LEU A 1 90 ? 9.878 -11.427 -15.217 1.00 95.19 90 LEU A CA 1
ATOM 697 C C . LEU A 1 90 ? 10.788 -10.402 -15.887 1.00 95.19 90 LEU A C 1
ATOM 699 O O . LEU A 1 90 ? 11.883 -10.121 -15.402 1.00 95.19 90 LEU A O 1
ATOM 703 N N . ARG A 1 91 ? 10.343 -9.861 -17.020 1.00 95.44 91 ARG A N 1
ATOM 704 C CA . ARG A 1 91 ? 11.008 -8.765 -17.730 1.00 95.44 91 ARG A CA 1
ATOM 705 C C . ARG A 1 91 ? 9.994 -7.690 -18.075 1.00 95.44 91 ARG A C 1
ATOM 707 O O . ARG A 1 91 ? 8.926 -8.004 -18.592 1.00 95.44 91 ARG A O 1
ATOM 714 N N . ILE A 1 92 ? 10.360 -6.441 -17.833 1.00 94.31 92 ILE A N 1
ATOM 715 C CA . ILE A 1 92 ? 9.610 -5.256 -18.251 1.00 94.31 92 ILE A CA 1
ATOM 716 C C . ILE A 1 92 ? 10.509 -4.512 -19.238 1.00 94.31 92 ILE A C 1
ATOM 718 O O . ILE A 1 92 ? 11.721 -4.447 -19.021 1.00 94.31 92 ILE A O 1
ATOM 722 N N . ALA A 1 93 ? 9.946 -4.003 -20.336 1.00 93.00 93 ALA A N 1
ATOM 723 C CA . ALA A 1 93 ? 10.710 -3.178 -21.265 1.00 93.00 93 ALA A CA 1
ATOM 724 C C . ALA A 1 93 ? 11.200 -1.915 -20.543 1.00 93.00 93 ALA A C 1
ATOM 726 O O . ALA A 1 93 ? 10.440 -1.286 -19.802 1.00 93.00 93 ALA A O 1
ATOM 727 N N . VAL A 1 94 ? 12.468 -1.551 -20.747 1.00 90.56 94 VAL A N 1
ATOM 728 C CA . VAL A 1 94 ? 13.082 -0.394 -20.073 1.00 90.56 94 VAL A CA 1
ATOM 729 C C . VAL A 1 94 ? 12.318 0.881 -20.417 1.00 90.56 94 VAL A C 1
ATOM 731 O O . VAL A 1 94 ? 12.115 1.730 -19.556 1.00 90.56 94 VAL A O 1
ATOM 734 N N . GLU A 1 95 ? 11.823 0.980 -21.647 1.00 91.62 95 GLU A N 1
ATOM 735 C CA . GLU A 1 95 ? 11.052 2.109 -22.151 1.00 91.62 95 GLU A CA 1
ATOM 736 C C . GLU A 1 95 ? 9.693 2.229 -21.448 1.00 91.62 95 GLU A C 1
ATOM 738 O O . GLU A 1 95 ? 9.328 3.319 -21.012 1.00 91.62 95 GLU A O 1
ATOM 743 N N . ASP A 1 96 ? 8.966 1.116 -21.277 1.00 93.75 96 ASP A N 1
ATOM 744 C CA . ASP A 1 96 ? 7.685 1.094 -20.553 1.00 93.75 96 ASP A CA 1
ATOM 745 C C . ASP A 1 96 ? 7.876 1.440 -19.067 1.00 93.75 96 ASP A C 1
ATOM 747 O O . ASP A 1 96 ? 7.090 2.196 -18.484 1.00 93.75 96 ASP A O 1
ATOM 751 N N . TYR A 1 97 ? 8.936 0.903 -18.452 1.00 94.25 97 TYR A N 1
ATOM 752 C CA . TYR A 1 97 ? 9.276 1.188 -17.062 1.00 94.25 97 TYR A CA 1
ATOM 753 C C . TYR A 1 97 ? 9.633 2.669 -16.888 1.00 94.25 97 TYR A C 1
ATOM 755 O O . TYR A 1 97 ? 9.001 3.354 -16.089 1.00 94.25 97 TYR A O 1
ATOM 763 N N . ALA A 1 98 ? 10.573 3.198 -17.678 1.00 92.69 98 ALA A N 1
ATOM 764 C CA . ALA A 1 98 ? 11.042 4.581 -17.581 1.00 92.69 98 ALA A CA 1
ATOM 765 C C . ALA A 1 98 ? 9.965 5.623 -17.932 1.00 92.69 98 ALA A C 1
ATOM 767 O O . ALA A 1 98 ? 9.966 6.712 -17.360 1.00 92.69 98 ALA A O 1
ATOM 768 N N . ALA A 1 99 ? 9.030 5.300 -18.834 1.00 93.62 99 ALA A N 1
ATOM 769 C CA . ALA A 1 99 ? 7.915 6.182 -19.181 1.00 93.62 99 ALA A CA 1
ATOM 770 C C . ALA A 1 99 ? 6.852 6.294 -18.071 1.00 93.62 99 ALA A C 1
ATOM 772 O O . ALA A 1 99 ? 6.041 7.222 -18.083 1.00 93.62 99 ALA A O 1
ATOM 773 N N . SER A 1 100 ? 6.835 5.362 -17.114 1.00 96.56 100 SER A N 1
ATOM 774 C CA . SER A 1 100 ? 5.882 5.361 -16.003 1.00 96.56 100 SER A CA 1
ATOM 775 C C . SER A 1 100 ? 6.294 6.349 -14.908 1.00 96.56 100 SER A C 1
ATOM 777 O O . SER A 1 100 ? 7.481 6.580 -14.674 1.00 96.56 100 SER A O 1
ATOM 779 N N . ALA A 1 101 ? 5.319 6.916 -14.191 1.00 97.38 101 ALA A N 1
ATOM 780 C CA . ALA A 1 101 ? 5.595 7.779 -13.042 1.00 97.38 101 ALA A CA 1
ATOM 781 C C . ALA A 1 101 ? 6.335 7.017 -11.925 1.00 97.38 101 ALA A C 1
ATOM 783 O O . ALA A 1 101 ? 6.117 5.821 -11.741 1.00 97.38 101 ALA A O 1
ATOM 784 N N . GLU A 1 102 ? 7.166 7.719 -11.149 1.00 97.31 102 GLU A N 1
ATOM 785 C CA . GLU A 1 102 ? 8.013 7.136 -10.092 1.00 97.31 102 GLU A CA 1
ATOM 786 C C . GLU A 1 102 ? 7.228 6.255 -9.114 1.00 97.31 102 GLU A C 1
ATOM 788 O O . GLU A 1 102 ? 7.566 5.092 -8.920 1.00 97.31 102 GLU A O 1
ATOM 793 N N . GLU A 1 103 ? 6.103 6.747 -8.594 1.00 97.69 103 GLU A N 1
ATOM 794 C CA . GLU A 1 103 ? 5.240 5.981 -7.685 1.00 97.69 103 GLU A CA 1
ATOM 795 C C . GLU A 1 103 ? 4.755 4.651 -8.303 1.00 97.69 103 GLU A C 1
ATOM 797 O O . GLU A 1 103 ? 4.618 3.648 -7.603 1.00 97.69 103 GLU A O 1
ATOM 802 N N . ILE A 1 104 ? 4.523 4.615 -9.621 1.00 98.19 104 ILE A N 1
ATOM 803 C CA . ILE A 1 104 ? 4.105 3.402 -10.339 1.00 98.19 104 ILE A CA 1
ATOM 804 C C . ILE A 1 104 ? 5.276 2.434 -10.477 1.00 98.19 104 ILE A C 1
ATOM 806 O O . ILE A 1 104 ? 5.109 1.241 -10.226 1.00 98.19 104 ILE A O 1
ATOM 810 N N . ARG A 1 105 ? 6.466 2.942 -10.814 1.00 97.56 105 ARG A N 1
ATOM 811 C CA . ARG A 1 105 ? 7.697 2.148 -10.906 1.00 97.56 105 ARG A CA 1
ATOM 812 C C . ARG A 1 105 ? 8.037 1.484 -9.572 1.00 97.56 105 ARG A C 1
ATOM 814 O O . ARG A 1 105 ? 8.211 0.267 -9.522 1.00 97.56 105 ARG A O 1
ATOM 821 N N . LEU A 1 106 ? 8.015 2.250 -8.479 1.00 97.69 106 LEU A N 1
ATOM 822 C CA . LEU A 1 106 ? 8.306 1.759 -7.129 1.00 97.69 106 LEU A CA 1
ATOM 823 C C . LEU A 1 106 ? 7.308 0.684 -6.674 1.00 97.69 106 LEU A C 1
ATOM 825 O O . LEU A 1 106 ? 7.717 -0.353 -6.150 1.00 97.69 106 LEU A O 1
ATOM 829 N N . ARG A 1 107 ? 6.004 0.884 -6.908 1.00 97.38 107 ARG A N 1
ATOM 830 C CA . ARG A 1 107 ? 4.970 -0.117 -6.584 1.00 97.38 107 ARG A CA 1
ATOM 831 C C . ARG A 1 107 ? 5.065 -1.366 -7.451 1.00 97.38 107 ARG A C 1
ATOM 833 O O . ARG A 1 107 ? 4.935 -2.473 -6.930 1.00 97.38 107 ARG A O 1
ATOM 840 N N . ALA A 1 108 ? 5.315 -1.204 -8.750 1.00 96.75 108 ALA A N 1
ATOM 841 C CA . ALA A 1 108 ? 5.505 -2.324 -9.662 1.00 96.75 108 ALA A CA 1
ATOM 842 C C . ALA A 1 108 ? 6.724 -3.162 -9.258 1.00 96.75 108 ALA A C 1
ATOM 844 O O . ALA A 1 108 ? 6.610 -4.383 -9.174 1.00 96.75 108 ALA A O 1
ATOM 845 N N . ALA A 1 109 ? 7.848 -2.520 -8.925 1.00 95.69 109 ALA A N 1
ATOM 846 C CA . ALA A 1 109 ? 9.038 -3.188 -8.408 1.00 95.69 109 ALA A CA 1
ATOM 847 C C . ALA A 1 109 ? 8.759 -3.889 -7.069 1.00 95.69 109 ALA A C 1
ATOM 849 O O . ALA A 1 109 ? 9.110 -5.055 -6.905 1.00 95.69 109 ALA A O 1
ATOM 850 N N . ALA A 1 110 ? 8.070 -3.230 -6.132 1.00 96.38 110 ALA A N 1
ATOM 851 C CA . ALA A 1 110 ? 7.697 -3.833 -4.853 1.00 96.38 110 ALA A CA 1
ATOM 852 C C . ALA A 1 110 ? 6.868 -5.111 -5.035 1.00 96.38 110 ALA A C 1
ATOM 854 O O . ALA A 1 110 ? 7.154 -6.119 -4.388 1.00 96.38 110 ALA A O 1
ATOM 855 N N . ARG A 1 111 ? 5.871 -5.075 -5.931 1.00 95.44 111 ARG A N 1
ATOM 856 C CA . ARG A 1 111 ? 5.003 -6.218 -6.235 1.00 95.44 111 ARG A CA 1
ATOM 857 C C . ARG A 1 111 ? 5.760 -7.333 -6.949 1.00 95.44 111 ARG A C 1
ATOM 859 O O . ARG A 1 111 ? 5.728 -8.465 -6.493 1.00 95.44 111 ARG A O 1
ATOM 866 N N . ALA A 1 112 ? 6.514 -6.995 -7.993 1.00 94.44 112 ALA A N 1
ATOM 867 C CA . ALA A 1 112 ? 7.370 -7.930 -8.717 1.00 94.44 112 ALA A CA 1
ATOM 868 C C . ALA A 1 112 ? 8.335 -8.680 -7.785 1.00 94.44 112 ALA A C 1
ATOM 870 O O . ALA A 1 112 ? 8.477 -9.896 -7.881 1.00 94.44 112 ALA A O 1
ATOM 871 N N . ILE A 1 113 ? 8.985 -7.960 -6.867 1.00 94.56 113 ILE A N 1
ATOM 872 C CA . ILE A 1 113 ? 9.942 -8.549 -5.929 1.00 94.56 113 ILE A CA 1
ATOM 873 C C . ILE A 1 113 ? 9.232 -9.415 -4.884 1.00 94.56 113 ILE A C 1
ATOM 875 O O . ILE A 1 113 ? 9.729 -10.491 -4.573 1.00 94.56 113 ILE A O 1
ATOM 879 N N . ALA A 1 114 ? 8.081 -8.984 -4.360 1.00 93.94 114 ALA A N 1
ATOM 880 C CA . ALA A 1 114 ? 7.295 -9.794 -3.428 1.00 93.94 114 ALA A CA 1
ATOM 881 C C . ALA A 1 114 ? 6.829 -11.107 -4.080 1.00 93.94 114 ALA A C 1
ATOM 883 O O . ALA A 1 114 ? 7.047 -12.183 -3.524 1.00 93.94 114 ALA A O 1
ATOM 884 N N . ASP A 1 115 ? 6.277 -11.023 -5.295 1.00 91.44 115 ASP A N 1
ATOM 885 C CA . ASP A 1 115 ? 5.740 -12.167 -6.034 1.00 91.44 115 ASP A CA 1
ATOM 886 C C . ASP A 1 115 ? 6.837 -13.180 -6.406 1.00 91.44 115 ASP A C 1
ATOM 888 O O . ASP A 1 115 ? 6.635 -14.388 -6.283 1.00 91.44 115 ASP A O 1
ATOM 892 N N . LEU A 1 116 ? 8.015 -12.706 -6.831 1.00 92.25 116 LEU A N 1
ATOM 893 C CA . LEU A 1 116 ? 9.155 -13.568 -7.172 1.00 92.25 116 LEU A CA 1
ATOM 894 C C . LEU A 1 116 ? 9.906 -14.088 -5.938 1.00 92.25 116 LEU A C 1
ATOM 896 O O . LEU A 1 116 ? 10.425 -15.203 -5.963 1.00 92.25 116 LEU A O 1
ATOM 900 N N . GLY A 1 117 ? 9.986 -13.285 -4.875 1.00 88.69 117 GLY A N 1
ATOM 901 C CA . GLY A 1 117 ? 10.656 -13.633 -3.622 1.00 88.69 117 GLY A CA 1
ATOM 902 C C . GLY A 1 117 ? 9.826 -14.538 -2.709 1.00 88.69 117 GLY A C 1
ATOM 903 O O . GLY A 1 117 ? 10.375 -15.131 -1.784 1.00 88.69 117 GLY A O 1
ATOM 904 N N . GLY A 1 118 ? 8.520 -14.670 -2.966 1.00 86.75 118 GLY A N 1
ATOM 905 C CA . GLY A 1 118 ? 7.600 -15.462 -2.144 1.00 86.75 118 GLY A CA 1
ATOM 906 C C . GLY A 1 118 ? 7.252 -14.812 -0.802 1.00 86.75 118 GLY A C 1
ATOM 907 O O . GLY A 1 118 ? 6.744 -15.484 0.096 1.00 86.75 118 GLY A O 1
ATOM 908 N N . GLU A 1 119 ? 7.522 -13.516 -0.655 1.00 86.56 119 GLU A N 1
ATOM 909 C CA . GLU A 1 119 ? 7.275 -12.758 0.568 1.00 86.56 119 GLU A CA 1
ATOM 910 C C . GLU A 1 119 ? 5.905 -12.078 0.526 1.00 86.56 119 GLU A C 1
ATOM 912 O O . GLU A 1 119 ? 5.436 -11.623 -0.515 1.00 86.56 119 GLU A O 1
ATOM 917 N N . ALA A 1 120 ? 5.260 -11.944 1.688 1.00 83.06 120 ALA A N 1
ATOM 918 C CA . ALA A 1 120 ? 3.957 -11.277 1.779 1.00 83.06 120 ALA A CA 1
ATOM 919 C C . ALA A 1 120 ? 4.029 -9.761 1.508 1.00 83.06 120 ALA A C 1
ATOM 921 O O . ALA A 1 120 ? 3.003 -9.128 1.253 1.00 83.06 120 ALA A O 1
ATOM 922 N N . TYR A 1 121 ? 5.225 -9.175 1.609 1.00 84.31 121 TYR A N 1
ATOM 923 C CA . TYR A 1 121 ? 5.463 -7.746 1.459 1.00 84.31 121 TYR A CA 1
ATOM 924 C C . TYR A 1 121 ? 6.708 -7.487 0.620 1.00 84.31 121 TYR A C 1
ATOM 926 O O . TYR A 1 121 ? 7.709 -8.193 0.733 1.00 84.31 121 TYR A O 1
ATOM 934 N N . GLY A 1 122 ? 6.648 -6.424 -0.182 1.00 89.69 122 GLY A N 1
ATOM 935 C CA . GLY A 1 122 ? 7.802 -5.946 -0.928 1.00 89.69 122 GLY A CA 1
ATOM 936 C C . GLY A 1 122 ? 8.898 -5.364 -0.021 1.00 89.69 122 GLY A C 1
ATOM 937 O O . GLY A 1 122 ? 8.691 -5.147 1.179 1.00 89.69 122 GLY A O 1
ATOM 938 N N . PRO A 1 123 ? 10.077 -5.075 -0.593 1.00 93.50 123 PRO A N 1
ATOM 939 C CA . PRO A 1 123 ? 11.178 -4.435 0.116 1.00 93.50 123 PRO A CA 1
ATOM 940 C C . PRO A 1 123 ? 10.808 -3.066 0.695 1.00 93.50 123 PRO A C 1
ATOM 942 O O . PRO A 1 123 ? 9.837 -2.424 0.297 1.00 93.50 123 PRO A O 1
ATOM 945 N N . ARG A 1 124 ? 11.639 -2.572 1.619 1.00 94.81 124 ARG A N 1
ATOM 946 C CA . ARG A 1 124 ? 11.496 -1.211 2.156 1.00 94.81 124 ARG A CA 1
ATOM 947 C C . ARG A 1 124 ? 11.656 -0.169 1.045 1.00 94.81 124 ARG A C 1
ATOM 949 O O . ARG A 1 124 ? 12.528 -0.323 0.192 1.00 94.81 124 ARG A O 1
ATOM 956 N N . LEU A 1 125 ? 10.897 0.925 1.153 1.00 95.62 125 LEU A N 1
ATOM 957 C CA . LEU A 1 125 ? 10.867 2.022 0.179 1.00 95.62 125 LEU A CA 1
ATOM 958 C C . LEU A 1 125 ? 12.263 2.533 -0.199 1.00 95.62 125 LEU A C 1
ATOM 960 O O . LEU A 1 125 ? 12.590 2.546 -1.375 1.00 95.62 125 LEU A O 1
ATOM 964 N N . ALA A 1 126 ? 13.124 2.805 0.784 1.00 96.50 126 ALA A N 1
ATOM 965 C CA . ALA A 1 126 ? 14.485 3.286 0.526 1.00 96.50 126 ALA A CA 1
ATOM 966 C C . ALA A 1 126 ? 15.316 2.355 -0.382 1.00 96.50 126 ALA A C 1
ATOM 968 O O . ALA A 1 126 ? 16.164 2.810 -1.142 1.00 96.50 126 ALA A O 1
ATOM 969 N N . GLY A 1 127 ? 15.085 1.038 -0.309 1.00 95.94 127 GLY A N 1
ATOM 970 C CA . GLY A 1 127 ? 15.744 0.080 -1.197 1.00 95.94 127 GLY A CA 1
ATOM 971 C C . GLY A 1 127 ? 15.188 0.117 -2.621 1.00 95.94 127 GLY A C 1
ATOM 972 O O . GLY A 1 127 ? 15.947 -0.043 -3.571 1.00 95.94 127 GLY A O 1
ATOM 973 N N . LEU A 1 128 ? 13.880 0.346 -2.761 1.00 96.75 128 LEU A N 1
ATOM 974 C CA . LEU A 1 128 ? 13.214 0.500 -4.055 1.00 96.75 128 LEU A CA 1
ATOM 975 C C . LEU A 1 128 ? 13.653 1.796 -4.744 1.00 96.75 128 LEU A C 1
ATOM 977 O O . LEU A 1 128 ? 14.027 1.750 -5.908 1.00 96.75 128 LEU A O 1
ATOM 981 N N . GLU A 1 129 ? 13.685 2.914 -4.013 1.00 97.50 129 GLU A N 1
ATOM 982 C CA . GLU A 1 129 ? 14.137 4.223 -4.511 1.00 97.50 129 GLU A CA 1
ATOM 983 C C . GLU A 1 129 ? 15.579 4.159 -5.028 1.00 97.50 129 GLU A C 1
ATOM 985 O O . GLU A 1 129 ? 15.877 4.647 -6.116 1.00 97.50 129 GLU A O 1
ATOM 990 N N . ALA A 1 130 ? 16.473 3.495 -4.285 1.00 95.62 130 ALA A N 1
ATOM 991 C CA . ALA A 1 130 ? 17.866 3.340 -4.696 1.00 95.62 130 ALA A CA 1
ATOM 992 C C . ALA A 1 130 ? 18.005 2.568 -6.020 1.00 95.62 130 ALA A C 1
ATOM 994 O O . ALA A 1 130 ? 18.772 2.971 -6.892 1.00 95.62 130 ALA A O 1
ATOM 995 N N . ILE A 1 131 ? 17.257 1.472 -6.188 1.00 94.25 131 ILE A N 1
ATOM 996 C CA . ILE A 1 131 ? 17.308 0.678 -7.423 1.00 94.25 131 ILE A CA 1
ATOM 997 C C . ILE A 1 131 ? 16.616 1.399 -8.580 1.00 94.25 131 ILE A C 1
ATOM 999 O O . ILE A 1 131 ? 17.129 1.365 -9.694 1.00 94.25 131 ILE A O 1
ATOM 1003 N N . ASP A 1 132 ? 15.498 2.084 -8.339 1.00 95.25 132 ASP A N 1
ATOM 1004 C CA . ASP A 1 132 ? 14.810 2.861 -9.373 1.00 95.25 132 ASP A CA 1
ATOM 1005 C C . ASP A 1 132 ? 15.704 3.973 -9.940 1.00 95.25 132 ASP A C 1
ATOM 1007 O O . ASP A 1 132 ? 15.813 4.126 -11.159 1.00 95.25 132 ASP A O 1
ATOM 1011 N N . ALA A 1 133 ? 16.418 4.691 -9.068 1.00 94.00 133 ALA A N 1
ATOM 1012 C CA . ALA A 1 133 ? 17.379 5.710 -9.476 1.00 94.00 133 ALA A CA 1
ATOM 1013 C C . ALA A 1 133 ? 18.511 5.124 -10.340 1.00 94.00 133 ALA A C 1
ATOM 1015 O O . ALA A 1 133 ? 18.900 5.719 -11.345 1.00 94.00 133 ALA A O 1
ATOM 1016 N N . GLU A 1 134 ? 19.023 3.940 -9.993 1.00 92.69 134 GLU A N 1
ATOM 1017 C CA . GLU A 1 134 ? 20.058 3.259 -10.781 1.00 92.69 134 GLU A CA 1
ATOM 1018 C C . GLU A 1 134 ? 19.539 2.783 -12.142 1.00 92.69 134 GLU A C 1
ATOM 1020 O O . GLU A 1 134 ? 20.187 3.024 -13.160 1.00 92.69 134 GLU A O 1
ATOM 1025 N N . LEU A 1 135 ? 18.362 2.152 -12.182 1.00 91.06 135 LEU A N 1
ATOM 1026 C CA . LEU A 1 135 ? 17.753 1.655 -13.419 1.00 91.06 135 LEU A CA 1
ATOM 1027 C C . LEU A 1 135 ? 17.430 2.790 -14.394 1.00 91.06 135 LEU A C 1
ATOM 1029 O O . LEU A 1 135 ? 17.654 2.657 -15.596 1.00 91.06 135 LEU A O 1
ATOM 1033 N N . THR A 1 136 ? 16.935 3.919 -13.887 1.00 90.00 136 THR A N 1
ATOM 1034 C CA . THR A 1 136 ? 16.597 5.080 -14.720 1.00 90.00 136 THR A CA 1
ATOM 1035 C C . THR A 1 136 ? 17.833 5.854 -15.189 1.00 90.00 136 THR A C 1
ATOM 1037 O O . THR A 1 136 ? 17.817 6.398 -16.293 1.00 90.00 136 THR A O 1
ATOM 1040 N N . ALA A 1 137 ? 18.926 5.866 -14.417 1.00 89.00 137 ALA A N 1
ATOM 1041 C CA . ALA A 1 137 ? 20.183 6.508 -14.811 1.00 89.00 137 ALA A CA 1
ATOM 1042 C C . ALA A 1 137 ? 21.044 5.659 -15.766 1.00 89.00 137 ALA A C 1
ATOM 1044 O O . ALA A 1 137 ? 21.802 6.211 -16.565 1.00 89.00 137 ALA A O 1
ATOM 1045 N N . ALA A 1 138 ? 20.958 4.328 -15.692 1.00 81.75 138 ALA A N 1
ATOM 1046 C CA . ALA A 1 138 ? 21.839 3.425 -16.435 1.00 81.75 138 ALA A CA 1
ATOM 1047 C C . ALA A 1 138 ? 21.559 3.354 -17.949 1.00 81.75 138 ALA A C 1
ATOM 1049 O O . ALA A 1 138 ? 22.444 2.963 -18.723 1.00 81.75 138 ALA A O 1
ATOM 1050 N N . GLY A 1 139 ? 20.352 3.725 -18.390 1.00 75.00 139 GLY A N 1
ATOM 1051 C CA . GLY A 1 139 ? 19.933 3.631 -19.789 1.00 75.00 139 GLY A CA 1
ATOM 1052 C C . GLY A 1 139 ? 19.995 2.188 -20.303 1.00 75.00 139 GLY A C 1
ATOM 1053 O O . GLY A 1 139 ? 19.219 1.342 -19.875 1.00 75.00 139 GLY A O 1
ATOM 1054 N N . THR A 1 140 ? 20.925 1.898 -21.220 1.00 71.75 140 THR A N 1
ATOM 1055 C CA . THR A 1 140 ? 21.154 0.541 -21.768 1.00 71.75 140 THR A CA 1
ATOM 1056 C C . THR A 1 140 ? 22.246 -0.245 -21.035 1.00 71.75 140 THR A C 1
ATOM 1058 O O . THR A 1 140 ? 22.519 -1.398 -21.377 1.00 71.75 140 THR A O 1
ATOM 1061 N N . THR A 1 141 ? 22.888 0.356 -20.032 1.00 83.31 141 THR A N 1
ATOM 1062 C CA . THR A 1 141 ? 23.937 -0.302 -19.249 1.00 83.31 141 THR A CA 1
ATOM 1063 C C . THR A 1 141 ? 23.314 -1.324 -18.306 1.00 83.31 141 THR A C 1
ATOM 1065 O O . THR A 1 141 ? 22.349 -1.026 -17.606 1.00 83.31 141 THR A O 1
ATOM 1068 N N . ALA A 1 142 ? 23.882 -2.529 -18.255 1.00 85.31 142 ALA A N 1
ATOM 1069 C CA . ALA A 1 142 ? 23.405 -3.566 -17.350 1.00 85.31 142 ALA A CA 1
ATOM 1070 C C . ALA A 1 142 ? 23.650 -3.167 -15.885 1.00 85.31 142 ALA A C 1
ATOM 1072 O O . ALA A 1 142 ? 24.794 -3.006 -15.458 1.00 85.31 142 ALA A O 1
ATOM 1073 N N . VAL A 1 143 ? 22.569 -3.061 -15.115 1.00 88.50 143 VAL A N 1
ATOM 1074 C CA . VAL A 1 143 ? 22.588 -2.955 -13.652 1.00 88.50 143 VAL A CA 1
ATOM 1075 C C . VAL A 1 143 ? 22.258 -4.333 -13.098 1.00 88.50 143 VAL A C 1
ATOM 1077 O O . VAL A 1 143 ? 21.321 -4.967 -13.569 1.00 88.50 143 VAL A O 1
ATOM 1080 N N . VAL A 1 144 ? 23.041 -4.812 -12.130 1.00 92.69 144 VAL A N 1
ATOM 1081 C CA . VAL A 1 144 ? 22.760 -6.077 -11.440 1.00 92.69 144 VAL A CA 1
ATOM 1082 C C . VAL A 1 144 ? 22.722 -5.816 -9.948 1.00 92.69 144 VAL A C 1
ATOM 1084 O O . VAL A 1 144 ? 23.741 -5.482 -9.340 1.00 92.69 144 VAL A O 1
ATOM 1087 N N . ARG A 1 145 ? 21.548 -5.986 -9.345 1.00 93.00 145 ARG A N 1
ATOM 1088 C CA . ARG A 1 145 ? 21.340 -5.811 -7.904 1.00 93.00 145 ARG A CA 1
ATOM 1089 C C . ARG A 1 145 ? 20.547 -6.968 -7.323 1.00 93.00 145 ARG A C 1
ATOM 1091 O O . ARG A 1 145 ? 20.001 -7.808 -8.026 1.00 93.00 145 ARG A O 1
ATOM 1098 N N . THR A 1 146 ? 20.534 -7.060 -5.999 1.00 94.06 146 THR A N 1
ATOM 1099 C CA . THR A 1 146 ? 19.666 -7.993 -5.275 1.00 94.06 146 THR A CA 1
ATOM 1100 C C . THR A 1 146 ? 18.902 -7.223 -4.217 1.00 94.06 146 THR A C 1
ATOM 1102 O O . THR A 1 146 ? 19.507 -6.506 -3.419 1.00 94.06 146 THR A O 1
ATOM 1105 N N . LEU A 1 147 ? 17.581 -7.373 -4.210 1.00 94.00 147 LEU A N 1
ATOM 1106 C CA . LEU A 1 147 ? 16.692 -6.744 -3.242 1.00 94.00 147 LEU A CA 1
ATOM 1107 C C . LEU A 1 147 ? 15.553 -7.706 -2.911 1.00 94.00 147 LEU A C 1
ATOM 1109 O O . LEU A 1 147 ? 14.967 -8.301 -3.806 1.00 94.00 147 LEU A O 1
ATOM 1113 N N . GLY A 1 148 ? 15.267 -7.897 -1.620 1.00 89.50 148 GLY A N 1
ATOM 1114 C CA . GLY A 1 148 ? 14.215 -8.827 -1.185 1.00 89.50 148 GLY A CA 1
ATOM 1115 C C . GLY A 1 148 ? 14.432 -10.276 -1.640 1.00 89.50 148 GLY A C 1
ATOM 1116 O O . GLY A 1 148 ? 13.467 -10.981 -1.882 1.00 89.50 148 GLY A O 1
ATOM 1117 N N . GLY A 1 149 ? 15.689 -10.702 -1.822 1.00 89.94 149 GLY A N 1
ATOM 1118 C CA . GLY A 1 149 ? 16.017 -12.043 -2.325 1.00 89.94 149 GLY A CA 1
ATOM 1119 C C . GLY A 1 149 ? 15.882 -12.218 -3.843 1.00 89.94 149 GLY A C 1
ATOM 1120 O O . GLY A 1 149 ? 16.183 -13.295 -4.349 1.00 89.94 149 GLY A O 1
ATOM 1121 N N . VAL A 1 150 ? 15.497 -11.172 -4.581 1.00 92.94 150 VAL A N 1
ATOM 1122 C CA . VAL A 1 150 ? 15.323 -11.199 -6.040 1.00 92.94 150 VAL A CA 1
ATOM 1123 C C . VAL A 1 150 ? 16.469 -10.457 -6.719 1.00 92.94 150 VAL A C 1
ATOM 1125 O O . VAL A 1 150 ? 16.839 -9.358 -6.301 1.00 92.94 150 VAL A O 1
ATOM 1128 N N . ARG A 1 151 ? 17.041 -11.060 -7.770 1.00 93.81 151 ARG A N 1
ATOM 1129 C CA . ARG A 1 151 ? 18.039 -10.411 -8.628 1.00 93.81 151 ARG A CA 1
ATOM 1130 C C . ARG A 1 151 ? 17.333 -9.560 -9.682 1.00 93.81 151 ARG A C 1
ATOM 1132 O O . ARG A 1 151 ? 16.514 -10.094 -10.427 1.00 93.81 151 ARG A O 1
ATOM 1139 N N . ILE A 1 152 ? 17.692 -8.283 -9.731 1.00 91.00 152 ILE A N 1
ATOM 1140 C CA . ILE A 1 152 ? 17.198 -7.274 -10.676 1.00 91.00 152 ILE A CA 1
ATOM 1141 C C . ILE A 1 152 ? 18.314 -7.000 -11.672 1.00 91.00 152 ILE A C 1
ATOM 1143 O O . ILE A 1 152 ? 19.453 -6.775 -11.190 1.00 91.00 152 ILE A O 1
#

Radius of gyration: 22.26 Å; chains: 1; bounding box: 54×40×52 Å

Secondary structure (DSSP, 8-state):
---TTTTS-HHHHHHHHHHTT------GGGG-TTSHHHHHHHHHHHHHHTT--HHHHHHHHHHHHHHHHHHHHHHHHHHTTSEEETTTEEE--HHHHHHS-HHHHHHHHHHHHHHHHT-SSPPPHHHHHHHHHHHHHHTTSPP--EETTEE-

Foldseek 3Di:
DDDVCPVPDPVNVVVVCVVVVHDDDDDPVCCDPVDPNNVCVVCQVVCVVVVNHPVVVVVVVVVVVVVVVVLVVLLVVQCVQWDDDPVQAIDGPLVSLLVDDPSSNLVNQQVRLCVSLVHPTGFDSVVSVVVSVVSNVQVPNDDWDAGSNDTD

pLDDT: mean 92.81, std 4.34, range [71.75, 98.25]